Protein AF-A0A2V6UA57-F1 (afdb_monomer_lite)

Radius of gyration: 10.92 Å; chains: 1; bounding box: 24×20×34 Å

pLDDT: mean 94.4, std 4.93, range [73.44, 97.5]

Secondary structure (DSSP, 8-state):
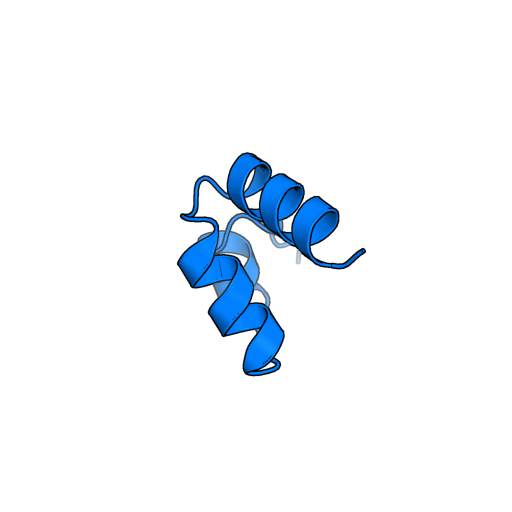-HHHHHHHHHHHHT--HHHHHHHHHHT----HHHHHHHTS-S----

Structure (mmCIF, N/CA/C/O backbone):
data_AF-A0A2V6UA57-F1
#
_en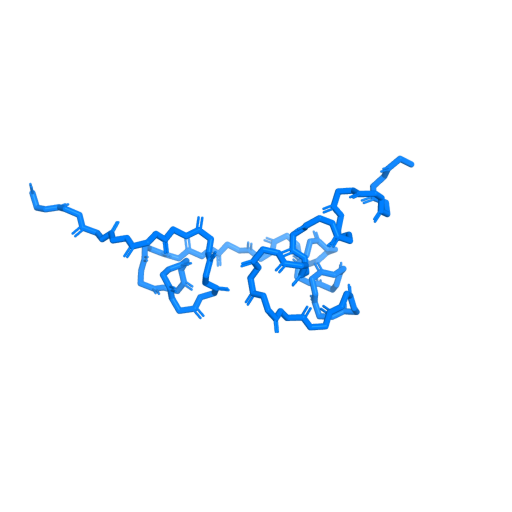try.id   AF-A0A2V6UA57-F1
#
loop_
_atom_site.group_PDB
_atom_site.id
_atom_site.type_symbol
_atom_site.label_atom_id
_atom_site.label_alt_id
_atom_site.label_comp_id
_atom_site.label_asym_id
_atom_site.label_entity_id
_atom_site.label_seq_id
_atom_site.pdbx_PDB_ins_code
_atom_site.Cartn_x
_atom_site.Cartn_y
_atom_site.Cartn_z
_atom_site.occupancy
_atom_site.B_iso_or_equiv
_atom_site.auth_seq_id
_atom_site.auth_comp_id
_atom_site.auth_asym_id
_atom_site.auth_atom_id
_atom_site.pdbx_PDB_model_num
ATOM 1 N N . MET A 1 1 ? -2.533 -3.582 -19.713 1.00 73.44 1 MET A N 1
ATOM 2 C CA . MET A 1 1 ? -3.492 -2.822 -18.874 1.00 73.44 1 MET A CA 1
ATOM 3 C C . MET A 1 1 ? -3.182 -2.944 -17.376 1.00 73.44 1 MET A C 1
ATOM 5 O O . MET A 1 1 ? -3.258 -1.931 -16.692 1.00 73.44 1 MET A O 1
ATOM 9 N N . LEU A 1 2 ? -2.745 -4.117 -16.885 1.00 82.06 2 LEU A N 1
ATOM 10 C CA . LEU A 1 2 ? -2.388 -4.358 -15.472 1.00 82.06 2 LEU A CA 1
ATOM 11 C C . LEU A 1 2 ? -1.338 -3.407 -14.870 1.00 82.06 2 LEU A C 1
ATOM 13 O O . LEU A 1 2 ? -1.476 -3.022 -13.715 1.00 82.06 2 LEU A O 1
ATOM 17 N N . TRP A 1 3 ? -0.343 -2.965 -15.643 1.00 87.56 3 TRP A N 1
ATOM 18 C CA . TRP A 1 3 ? 0.727 -2.103 -15.119 1.00 87.56 3 TRP A CA 1
ATOM 19 C C . TRP A 1 3 ? 0.214 -0.778 -14.525 1.00 87.56 3 TRP A C 1
ATOM 21 O O . TRP A 1 3 ? 0.738 -0.299 -13.524 1.00 87.56 3 TRP A O 1
ATOM 31 N N . ARG A 1 4 ? -0.854 -0.192 -15.096 1.00 93.81 4 ARG A N 1
ATOM 32 C CA . ARG A 1 4 ? -1.463 1.049 -14.575 1.00 93.81 4 ARG A CA 1
ATOM 33 C C . ARG A 1 4 ? -2.142 0.826 -13.229 1.00 93.81 4 ARG A C 1
ATOM 35 O O . ARG A 1 4 ? -2.136 1.717 -12.386 1.00 93.81 4 ARG A O 1
ATOM 42 N N . PHE A 1 5 ? -2.742 -0.347 -13.046 1.00 92.38 5 PHE A N 1
ATOM 43 C CA . PHE A 1 5 ? -3.356 -0.736 -11.784 1.00 92.38 5 PHE A CA 1
ATOM 44 C C . PHE A 1 5 ? -2.284 -0.962 -10.713 1.00 92.38 5 PHE A C 1
ATOM 46 O O . PHE A 1 5 ? -2.365 -0.359 -9.648 1.00 92.38 5 PHE A O 1
ATOM 53 N N . GLN A 1 6 ? -1.232 -1.720 -11.038 1.00 94.62 6 GLN A N 1
ATOM 54 C CA . GLN A 1 6 ? -0.105 -1.980 -10.134 1.00 94.62 6 GLN A CA 1
ATOM 55 C C . GLN A 1 6 ? 0.595 -0.683 -9.702 1.00 94.62 6 GLN A C 1
ATOM 57 O O . GLN A 1 6 ? 0.840 -0.486 -8.518 1.00 94.62 6 GLN A O 1
ATOM 62 N N . ALA A 1 7 ? 0.817 0.258 -10.627 1.00 95.44 7 ALA A N 1
ATOM 63 C CA . ALA A 1 7 ? 1.401 1.562 -10.304 1.00 95.44 7 ALA A CA 1
ATOM 64 C C . ALA A 1 7 ? 0.515 2.409 -9.368 1.00 95.44 7 ALA A C 1
ATOM 66 O O . ALA A 1 7 ? 1.020 3.114 -8.495 1.00 95.44 7 ALA A O 1
ATOM 67 N N . ARG A 1 8 ? -0.814 2.346 -9.531 1.00 95.69 8 ARG A N 1
ATOM 68 C CA . ARG A 1 8 ? -1.753 3.024 -8.623 1.00 95.69 8 ARG A CA 1
ATOM 69 C C . ARG A 1 8 ? -1.756 2.389 -7.238 1.00 95.69 8 ARG A C 1
ATOM 71 O O . ARG A 1 8 ? -1.781 3.133 -6.264 1.00 95.69 8 ARG A O 1
ATOM 78 N N . LEU A 1 9 ? -1.718 1.057 -7.164 1.00 95.69 9 LEU A N 1
ATOM 79 C CA . LEU A 1 9 ? -1.638 0.335 -5.896 1.00 95.69 9 LEU A CA 1
ATOM 80 C C . LEU A 1 9 ? -0.354 0.713 -5.158 1.00 95.69 9 LEU A C 1
ATOM 82 O O . LEU A 1 9 ? -0.438 1.209 -4.048 1.00 95.69 9 LEU A O 1
ATOM 86 N N . ALA A 1 10 ? 0.797 0.606 -5.829 1.00 96.94 10 ALA A N 1
ATOM 87 C CA . ALA A 1 10 ? 2.110 0.966 -5.297 1.00 96.94 10 ALA A CA 1
ATOM 88 C C . ALA A 1 10 ? 2.123 2.374 -4.685 1.00 96.94 10 ALA A C 1
ATOM 90 O O . ALA A 1 10 ? 2.575 2.574 -3.560 1.00 96.94 10 ALA A O 1
ATOM 91 N N . LYS A 1 11 ? 1.542 3.350 -5.398 1.00 97.06 11 LYS A N 1
ATOM 92 C CA . LYS A 1 11 ? 1.407 4.720 -4.896 1.00 97.06 11 LYS A CA 1
ATOM 93 C C . LYS A 1 11 ? 0.516 4.812 -3.653 1.00 97.06 11 LYS A C 1
ATOM 95 O O . LYS A 1 11 ? 0.853 5.558 -2.743 1.00 97.06 11 LYS A O 1
ATOM 100 N N . ALA A 1 12 ? -0.624 4.124 -3.638 1.00 96.69 12 ALA A N 1
ATOM 101 C CA . ALA A 1 12 ? -1.576 4.189 -2.530 1.00 96.69 12 ALA A CA 1
ATOM 102 C C . ALA A 1 12 ? -1.055 3.477 -1.272 1.00 96.69 12 ALA A C 1
ATOM 104 O O . ALA A 1 12 ? -1.236 3.977 -0.169 1.00 96.69 12 ALA A O 1
ATOM 105 N N . THR A 1 13 ? -0.368 2.350 -1.450 1.00 96.19 13 THR A N 1
ATOM 106 C CA . THR A 1 13 ? 0.145 1.504 -0.366 1.00 96.19 13 THR A CA 1
ATOM 107 C C . TH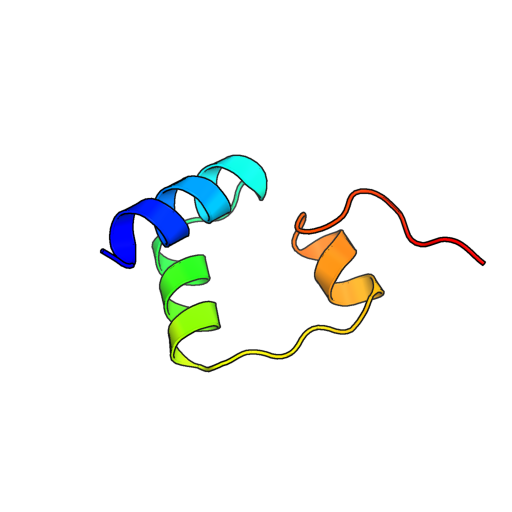R A 1 13 ? 1.549 1.908 0.090 1.00 96.19 13 THR A C 1
ATOM 109 O O . THR A 1 13 ? 2.079 1.326 1.030 1.00 96.19 13 THR A O 1
ATOM 112 N N . GLY A 1 14 ? 2.201 2.846 -0.608 1.00 96.19 14 GLY A N 1
ATOM 113 C CA . GLY A 1 14 ? 3.595 3.230 -0.358 1.00 96.19 14 GLY A CA 1
ATOM 114 C C . GLY A 1 14 ? 4.612 2.121 -0.654 1.00 96.19 14 GLY A C 1
ATOM 115 O O . GLY A 1 14 ? 5.745 2.191 -0.184 1.00 96.19 14 GLY A O 1
ATOM 116 N N . ARG A 1 15 ? 4.220 1.092 -1.416 1.00 95.25 15 ARG A N 1
ATOM 117 C CA . ARG A 1 15 ? 5.063 -0.074 -1.721 1.00 95.25 15 ARG A CA 1
ATOM 118 C C . ARG A 1 15 ? 5.736 0.065 -3.086 1.00 95.25 15 ARG A C 1
ATOM 120 O O . ARG A 1 15 ? 5.171 0.707 -3.975 1.00 95.25 15 ARG A O 1
ATOM 127 N N . PRO A 1 16 ? 6.901 -0.565 -3.298 1.00 96.38 16 PRO A N 1
ATOM 128 C CA . PRO A 1 16 ? 7.494 -0.695 -4.623 1.00 96.38 16 PRO A CA 1
ATOM 129 C C . PRO A 1 16 ? 6.534 -1.350 -5.625 1.00 96.38 16 PRO A C 1
ATOM 131 O O . PRO A 1 16 ? 5.791 -2.276 -5.300 1.00 96.38 16 PRO A O 1
ATOM 134 N N . ALA A 1 17 ? 6.560 -0.887 -6.878 1.00 94.75 17 ALA A N 1
ATOM 135 C CA . ALA A 1 17 ? 5.710 -1.446 -7.932 1.00 94.75 17 ALA A CA 1
ATOM 136 C C . ALA A 1 17 ? 6.064 -2.903 -8.278 1.00 94.75 17 ALA A C 1
ATOM 138 O O . ALA A 1 17 ? 5.191 -3.644 -8.725 1.00 94.75 17 ALA A O 1
ATOM 139 N N . GLU A 1 18 ? 7.319 -3.307 -8.064 1.00 94.94 18 GLU A N 1
ATOM 140 C CA . GLU A 1 18 ? 7.784 -4.686 -8.241 1.00 94.94 18 GLU A CA 1
ATOM 141 C C . GLU A 1 18 ? 7.151 -5.643 -7.226 1.00 94.94 18 GLU A C 1
ATOM 143 O O . GLU A 1 18 ? 6.605 -6.667 -7.631 1.00 94.94 18 GLU A O 1
ATOM 148 N N . ASP A 1 19 ? 7.097 -5.255 -5.950 1.00 95.94 19 ASP A N 1
ATOM 149 C CA . ASP A 1 19 ? 6.472 -6.047 -4.886 1.00 95.94 19 ASP A CA 1
ATOM 150 C C . ASP A 1 19 ? 4.977 -6.239 -5.152 1.00 95.94 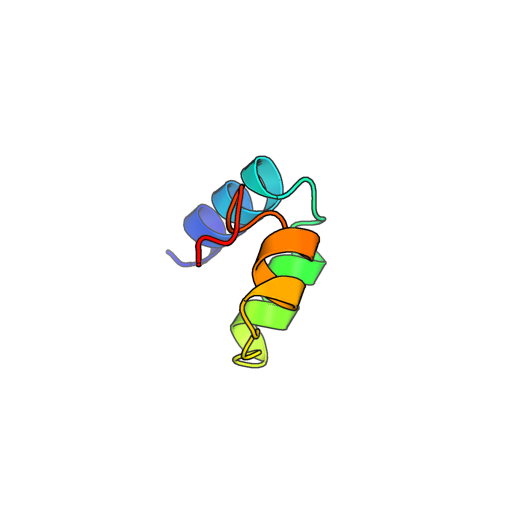19 ASP A C 1
ATOM 152 O O . ASP A 1 19 ? 4.463 -7.356 -5.124 1.00 95.94 19 ASP A O 1
ATOM 156 N N . VAL A 1 20 ? 4.285 -5.152 -5.512 1.00 96.19 20 VAL A N 1
ATOM 157 C CA . VAL A 1 20 ? 2.868 -5.198 -5.901 1.00 96.19 20 VAL A CA 1
ATOM 158 C C . VAL A 1 20 ? 2.657 -6.110 -7.108 1.00 96.19 20 VAL A C 1
ATOM 160 O O . VAL A 1 20 ? 1.692 -6.876 -7.154 1.00 96.19 20 VAL A O 1
ATOM 163 N N . ALA A 1 21 ? 3.525 -6.025 -8.119 1.00 95.06 21 ALA A N 1
ATOM 164 C CA . ALA A 1 21 ? 3.413 -6.866 -9.301 1.00 95.06 21 ALA A CA 1
ATOM 165 C C . ALA A 1 21 ? 3.595 -8.349 -8.954 1.00 95.06 21 ALA A C 1
ATOM 167 O O . ALA A 1 21 ? 2.856 -9.185 -9.480 1.00 95.06 21 ALA A O 1
ATOM 168 N N . ASP A 1 22 ? 4.520 -8.664 -8.051 1.00 96.56 22 ASP A N 1
ATOM 169 C CA . ASP A 1 22 ? 4.769 -10.023 -7.590 1.00 96.56 22 ASP A CA 1
ATOM 170 C C . ASP A 1 22 ? 3.637 -10.580 -6.724 1.00 96.56 22 ASP A C 1
ATOM 172 O O . ASP A 1 22 ? 3.222 -11.721 -6.944 1.00 96.56 22 ASP A O 1
ATOM 176 N N . ASP A 1 23 ? 3.075 -9.789 -5.810 1.00 95.12 23 ASP A N 1
ATOM 177 C CA . ASP A 1 23 ? 1.914 -10.185 -5.005 1.00 95.12 2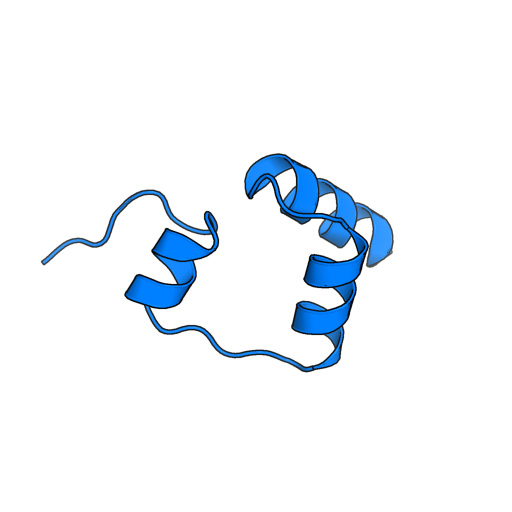3 ASP A CA 1
ATOM 178 C C . ASP A 1 23 ? 0.693 -10.481 -5.889 1.00 95.12 23 ASP A C 1
ATOM 180 O O . ASP A 1 23 ? 0.037 -11.518 -5.738 1.00 95.12 23 ASP A O 1
ATOM 184 N N . VAL A 1 24 ? 0.429 -9.606 -6.869 1.00 92.94 24 VAL A N 1
ATOM 185 C CA . VAL A 1 24 ? -0.653 -9.785 -7.850 1.00 92.94 24 VAL A CA 1
ATOM 186 C C . VAL A 1 24 ? -0.407 -11.029 -8.703 1.00 92.94 24 VAL A C 1
ATOM 188 O O . VAL A 1 24 ? -1.325 -11.817 -8.922 1.00 92.94 24 VAL A O 1
ATOM 191 N N . ARG A 1 25 ? 0.832 -11.243 -9.165 1.00 93.75 25 ARG A N 1
ATOM 192 C CA . ARG A 1 25 ? 1.215 -12.407 -9.979 1.00 93.75 25 ARG A CA 1
ATOM 193 C C . ARG A 1 25 ? 1.071 -13.721 -9.213 1.00 93.75 25 ARG A C 1
ATOM 195 O O . ARG A 1 25 ? 0.680 -14.722 -9.806 1.00 93.75 25 ARG A O 1
ATOM 202 N N . ARG A 1 26 ? 1.394 -13.726 -7.918 1.00 95.25 26 ARG A N 1
ATOM 203 C CA . ARG A 1 26 ? 1.257 -14.898 -7.040 1.00 95.25 26 ARG A CA 1
ATOM 204 C C . ARG A 1 26 ? -0.189 -15.153 -6.613 1.00 95.25 26 ARG A C 1
ATOM 206 O O . ARG A 1 26 ? -0.455 -16.215 -6.061 1.00 95.25 26 ARG A O 1
ATOM 213 N N . GLY A 1 27 ? -1.103 -14.207 -6.848 1.00 94.56 27 GLY A N 1
ATOM 214 C CA . GLY A 1 27 ? -2.473 -14.291 -6.347 1.00 94.56 27 GLY A CA 1
ATOM 215 C C . GLY A 1 27 ? -2.507 -14.331 -4.819 1.00 94.56 27 GLY A C 1
ATOM 216 O O . GLY A 1 27 ? -3.232 -15.141 -4.236 1.00 94.56 27 GLY A O 1
ATOM 217 N N . ARG A 1 28 ? -1.665 -13.516 -4.167 1.00 95.00 28 ARG A N 1
ATOM 218 C CA . ARG A 1 28 ? -1.557 -13.498 -2.707 1.00 95.00 28 ARG A CA 1
ATOM 219 C C . ARG A 1 28 ? -2.908 -13.133 -2.089 1.00 95.00 28 ARG A C 1
ATOM 221 O O . ARG A 1 28 ? -3.488 -12.101 -2.414 1.00 95.00 28 ARG A O 1
ATOM 228 N N . HIS A 1 29 ? -3.381 -13.984 -1.185 1.00 96.94 29 HIS A N 1
ATOM 229 C CA . HIS A 1 29 ? -4.539 -13.694 -0.349 1.00 96.94 29 HIS A CA 1
ATOM 230 C C . HIS A 1 29 ? -4.059 -13.022 0.933 1.00 96.94 29 HIS A C 1
ATOM 232 O O . HIS A 1 29 ? -2.990 -13.364 1.437 1.00 96.94 29 HIS A O 1
ATOM 238 N N . LEU A 1 30 ? -4.836 -12.057 1.411 1.00 96.94 30 LEU A N 1
ATOM 239 C CA . LEU A 1 30 ? -4.543 -11.293 2.614 1.00 96.94 30 LEU A CA 1
ATOM 240 C C . LEU A 1 30 ? -5.738 -11.410 3.548 1.00 96.94 30 LEU A C 1
ATOM 242 O O . LEU A 1 30 ? -6.883 -11.228 3.114 1.00 96.94 30 LEU A O 1
ATOM 246 N N . ASP A 1 31 ? -5.476 -11.693 4.816 1.00 97.50 31 ASP A N 1
ATOM 247 C CA . ASP A 1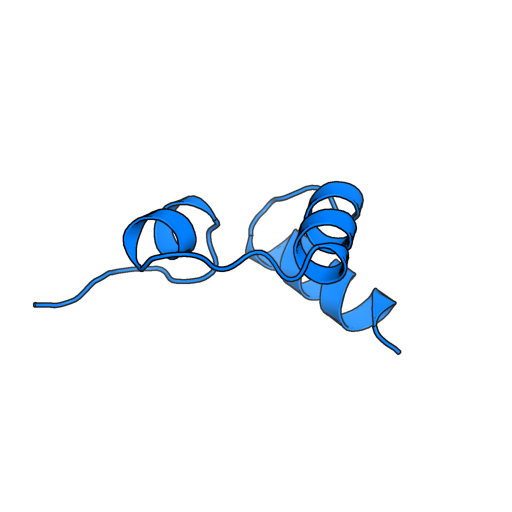 31 ? -6.471 -11.461 5.851 1.00 97.50 31 ASP A CA 1
ATOM 248 C C . ASP A 1 31 ? -6.662 -9.951 6.112 1.00 97.50 31 ASP A C 1
ATOM 250 O O . ASP A 1 31 ? -5.985 -9.092 5.536 1.00 97.50 31 ASP A O 1
ATOM 254 N N . ALA A 1 32 ? -7.625 -9.598 6.967 1.00 97.31 32 ALA A N 1
ATOM 255 C CA . ALA A 1 32 ? -7.932 -8.196 7.247 1.00 97.31 32 ALA A CA 1
ATOM 256 C C . ALA A 1 32 ? -6.748 -7.434 7.872 1.00 97.31 32 ALA A C 1
ATOM 258 O O . ALA A 1 32 ? -6.564 -6.250 7.586 1.00 97.31 32 ALA A O 1
ATOM 259 N N . ARG A 1 33 ? -5.938 -8.091 8.711 1.00 97.44 33 ARG A N 1
ATOM 260 C CA . ARG A 1 33 ? -4.776 -7.462 9.346 1.00 97.44 33 ARG A CA 1
ATOM 261 C C . ARG A 1 33 ? -3.630 -7.310 8.358 1.00 97.44 33 ARG A C 1
ATOM 263 O O . ARG A 1 33 ? -3.042 -6.235 8.290 1.00 97.44 33 ARG A O 1
ATOM 270 N N . GLU A 1 34 ? -3.382 -8.319 7.537 1.00 97.31 34 GLU A N 1
ATOM 271 C CA . GLU A 1 34 ? -2.410 -8.232 6.455 1.00 97.31 34 GLU A CA 1
ATOM 272 C C . GLU A 1 34 ? -2.793 -7.145 5.446 1.00 97.31 34 GLU A C 1
ATOM 274 O O . GLU A 1 34 ? -1.923 -6.410 4.997 1.00 97.31 34 GLU A O 1
ATOM 279 N N . ALA A 1 35 ? -4.078 -6.986 5.113 1.00 97.06 35 ALA A N 1
ATOM 280 C CA . ALA A 1 35 ? -4.547 -5.921 4.224 1.00 97.06 35 ALA A CA 1
ATOM 281 C C . ALA A 1 35 ? -4.342 -4.518 4.823 1.00 97.06 35 ALA A C 1
ATOM 283 O O . ALA A 1 35 ? -4.003 -3.583 4.092 1.00 97.06 35 ALA A O 1
ATOM 284 N N . LEU A 1 36 ? -4.513 -4.378 6.142 1.00 97.00 36 LEU A N 1
ATOM 285 C CA . LEU A 1 36 ? -4.236 -3.142 6.875 1.00 97.00 36 LEU A CA 1
ATOM 286 C C . LEU A 1 36 ? -2.734 -2.816 6.855 1.00 97.00 36 LEU A C 1
ATOM 288 O O . LEU A 1 36 ? -2.349 -1.713 6.481 1.00 97.00 36 LEU A O 1
ATOM 292 N N . GLU A 1 37 ? -1.876 -3.787 7.169 1.00 96.62 37 GLU A N 1
ATOM 293 C CA . GLU A 1 37 ? -0.410 -3.644 7.099 1.00 96.62 37 GLU A CA 1
ATOM 294 C C . GLU A 1 37 ? 0.100 -3.447 5.663 1.00 96.62 37 GLU A C 1
ATOM 296 O O . GLU A 1 37 ? 1.147 -2.840 5.421 1.00 96.62 37 GLU A O 1
ATOM 301 N N . TYR A 1 38 ? -0.636 -3.959 4.678 1.00 96.50 38 TYR A N 1
ATOM 302 C CA . TYR A 1 38 ? -0.358 -3.705 3.275 1.00 96.50 38 TYR A CA 1
ATOM 303 C C . TYR A 1 38 ? -0.642 -2.251 2.893 1.00 96.50 38 TYR A C 1
ATOM 305 O O . TYR A 1 38 ? -0.007 -1.753 1.967 1.00 96.50 38 TYR A O 1
ATOM 313 N N . GLY A 1 39 ? -1.566 -1.580 3.589 1.00 96.38 39 GLY A N 1
ATOM 314 C CA . GLY A 1 39 ? -2.095 -0.267 3.220 1.00 96.38 39 GLY A CA 1
ATOM 315 C C . GLY A 1 39 ? -3.225 -0.338 2.187 1.00 96.38 39 GLY A C 1
ATOM 316 O O . GLY A 1 39 ? -3.472 0.638 1.484 1.00 96.38 39 GLY A O 1
ATOM 317 N N . LEU A 1 40 ? -3.881 -1.497 2.037 1.00 95.38 40 LEU A N 1
ATOM 318 C CA . LEU A 1 40 ? -5.051 -1.651 1.156 1.00 95.38 40 LEU A CA 1
ATOM 319 C C . LEU A 1 40 ? -6.342 -1.152 1.807 1.00 95.38 40 LEU A C 1
ATOM 321 O O . LEU A 1 40 ? -7.290 -0.815 1.099 1.00 95.38 40 LEU A O 1
ATOM 325 N N . ILE A 1 41 ? -6.381 -1.139 3.137 1.00 96.50 41 ILE A N 1
ATOM 326 C CA . ILE A 1 41 ? -7.483 -0.623 3.946 1.00 96.50 41 ILE A CA 1
ATOM 327 C C . ILE A 1 41 ? -6.915 0.225 5.082 1.00 96.50 41 ILE A C 1
ATOM 329 O O . ILE A 1 41 ? -5.795 -0.013 5.524 1.00 96.50 41 ILE A O 1
ATOM 333 N N . ASP A 1 42 ? -7.709 1.168 5.583 1.00 96.19 42 ASP A N 1
ATOM 334 C CA . ASP A 1 42 ? -7.273 2.093 6.638 1.00 96.19 42 ASP A CA 1
ATOM 335 C C . ASP A 1 42 ? -7.661 1.634 8.055 1.00 96.19 42 ASP A C 1
ATOM 337 O O . ASP A 1 42 ? -7.073 2.077 9.039 1.00 96.19 42 ASP A O 1
ATOM 341 N N . ALA A 1 43 ? -8.676 0.770 8.186 1.00 96.75 43 ALA A N 1
ATOM 342 C CA . ALA A 1 43 ? -9.150 0.274 9.477 1.00 96.75 43 ALA A CA 1
ATOM 343 C C . ALA A 1 43 ? -9.949 -1.033 9.353 1.00 96.75 43 ALA A C 1
ATOM 345 O O . ALA A 1 43 ? -10.629 -1.271 8.355 1.00 96.75 43 ALA A O 1
ATOM 346 N N . ILE A 1 44 ? -9.936 -1.832 10.424 1.00 97.12 44 ILE A N 1
ATOM 347 C CA . ILE A 1 44 ? -10.809 -2.998 10.626 1.00 97.12 44 ILE A CA 1
ATOM 348 C C . ILE A 1 44 ? -11.895 -2.591 11.626 1.00 97.12 44 ILE A C 1
ATOM 350 O O . ILE A 1 44 ? -11.585 -1.966 12.642 1.00 97.12 44 ILE A O 1
ATOM 354 N N . ARG A 1 45 ? -13.162 -2.919 11.350 1.00 91.62 45 ARG A N 1
ATOM 355 C CA . ARG A 1 45 ? -14.280 -2.650 12.269 1.00 91.62 45 ARG A CA 1
ATOM 356 C C . ARG A 1 45 ? -14.883 -3.943 12.808 1.00 91.62 45 ARG A C 1
ATOM 358 O O . ARG A 1 45 ? -14.928 -4.935 12.085 1.00 91.62 45 ARG A O 1
ATOM 365 N N . SER A 1 46 ? -15.311 -3.876 14.068 1.00 76.50 46 SER A N 1
ATOM 366 C CA . SER A 1 46 ? -15.994 -4.935 14.821 1.00 76.50 46 SER A CA 1
ATOM 367 C C . SER A 1 46 ? -17.491 -4.980 14.548 1.00 76.50 46 SER A C 1
ATOM 369 O O . SER A 1 46 ? -18.062 -3.900 14.267 1.00 76.50 46 SER A O 1
#

Sequence (46 aa):
MLWRFQARLAKATGRPAEDVADDVRRGRHLDAREALEYGLIDAIRS

Foldseek 3Di:
DVLVVLVVLCVQQVHDSVVSVVCVVVVPDDDPVRCCNSNVDVDDDD